Protein AF-A0A0B1SAR7-F1 (afdb_monomer_lite)

Sequence (170 aa):
MMWDFCGLRPETIHQLLFLFSDRGTPDGYRFMNGYGSHAYKMANANGDQFYVKFHFHIMTFEEAEKWPMNPFDLTKVWPHSEFPLIPVGKLVLNRNPKNYFAEVEQAAFSPSHVIPGIDFSPDKMLQGRLFSYPDTHFHRLGPNFMQIPVNCPYRSRPHNVQRDGLACFD

pLDDT: mean 94.21, std 4.57, range [73.31, 98.56]

Secondary structure (DSSP, 8-state):
-HHHHHHH-GGGHHHHHHHTSGGGS-STGGGS-----SEEEEE-TT--EEEEETTTEEEEHHHHHH-SS-TT-TT----TTTSPPPP----------SSHIIIIIT----TT---TTEEE-S-HHHHHHHHHHHHHHHHHT-TTGGGSTTTS-TTS---------TT---

Foldseek 3Di:
DVCVVCVVPVLCVLVVVCCPPPNVDDPPDPRDDDWQLFWWWFADPVRQIWTAIVQGWTDHPVNCVVPPDNNLASSDDDDCVVTPGDDDDDDDDDDDDPDCCLQPVLDADAPLPDDHRIGGDPNVVNVVRNPPRLVVNCVPVNPVSCPRVNNDPVVDDDDDDDDDGPPDDD

Structure (mmCIF, N/CA/C/O backbone):
data_AF-A0A0B1SAR7-F1
#
_entry.id   AF-A0A0B1SAR7-F1
#
loop_
_atom_site.group_PDB
_atom_site.id
_atom_site.type_symbol
_atom_site.label_atom_id
_atom_site.label_alt_id
_atom_site.label_comp_id
_atom_site.label_asym_id
_atom_site.label_entity_id
_atom_site.label_seq_id
_atom_site.pdbx_PDB_ins_code
_atom_site.Cartn_x
_atom_site.Cartn_y
_atom_site.Cartn_z
_atom_site.occupancy
_atom_site.B_iso_or_equiv
_atom_site.auth_seq_id
_atom_site.auth_comp_id
_atom_site.auth_asym_id
_atom_site.auth_atom_id
_atom_site.pdbx_PDB_model_num
ATOM 1 N N . MET A 1 1 ? 17.507 -12.234 19.015 1.00 90.00 1 MET A N 1
ATOM 2 C CA . MET A 1 1 ? 17.084 -10.986 18.344 1.00 90.00 1 MET A CA 1
ATOM 3 C C . MET A 1 1 ? 15.574 -10.948 18.107 1.00 90.00 1 MET A C 1
ATOM 5 O O . MET A 1 1 ? 14.941 -10.090 18.693 1.00 90.00 1 MET A O 1
ATOM 9 N N . MET A 1 2 ? 14.969 -11.871 17.339 1.00 94.81 2 MET A N 1
ATOM 10 C CA . MET A 1 2 ? 13.518 -11.823 17.047 1.00 94.81 2 MET A CA 1
ATOM 11 C C . MET A 1 2 ? 12.626 -11.843 18.301 1.00 94.81 2 MET A C 1
ATOM 13 O O . MET A 1 2 ? 11.863 -10.910 18.526 1.00 94.81 2 MET A O 1
ATOM 17 N N . TRP A 1 3 ? 12.752 -12.871 19.144 1.00 96.50 3 TRP A N 1
ATOM 18 C CA . TRP A 1 3 ? 11.894 -13.019 20.329 1.00 96.50 3 TRP A CA 1
ATOM 19 C C . TRP A 1 3 ? 12.143 -11.986 21.426 1.00 96.50 3 TRP A C 1
ATOM 21 O O . TRP A 1 3 ? 11.237 -11.705 22.197 1.00 96.50 3 TRP A O 1
ATOM 31 N N . ASP A 1 4 ? 13.334 -11.394 21.463 1.00 97.81 4 ASP A N 1
ATOM 32 C CA . ASP A 1 4 ? 13.655 -10.295 22.375 1.00 97.81 4 ASP A CA 1
ATOM 33 C C . ASP A 1 4 ? 12.825 -9.050 22.016 1.00 97.81 4 ASP A C 1
ATOM 35 O O . ASP A 1 4 ? 12.044 -8.556 22.824 1.00 97.81 4 ASP A O 1
ATOM 39 N N . PHE A 1 5 ? 12.855 -8.635 20.744 1.00 98.00 5 PHE A N 1
ATOM 40 C CA . PHE A 1 5 ? 12.024 -7.530 20.262 1.00 98.00 5 PHE A CA 1
ATOM 41 C C . PHE A 1 5 ? 10.523 -7.811 20.429 1.00 98.00 5 PHE A C 1
ATOM 43 O O . PHE A 1 5 ? 9.796 -6.993 20.988 1.00 98.00 5 PHE A O 1
ATOM 50 N N . CYS A 1 6 ? 10.052 -8.974 19.969 1.00 96.12 6 CYS A N 1
ATOM 51 C CA . CYS A 1 6 ? 8.634 -9.329 20.034 1.00 96.12 6 CYS A CA 1
ATOM 52 C C . CYS A 1 6 ? 8.128 -9.497 21.475 1.00 96.12 6 CYS A C 1
ATOM 54 O O . CYS A 1 6 ? 6.998 -9.115 21.767 1.00 96.12 6 CYS A O 1
ATOM 56 N N . GLY A 1 7 ? 8.958 -10.025 22.380 1.00 95.19 7 GLY A N 1
ATOM 57 C CA . GLY A 1 7 ? 8.626 -10.163 23.798 1.00 95.19 7 GLY A CA 1
ATOM 58 C C . GLY A 1 7 ? 8.544 -8.819 24.526 1.00 95.19 7 GLY A C 1
ATOM 59 O O . GLY A 1 7 ? 7.716 -8.661 25.418 1.00 95.19 7 GLY A O 1
ATOM 60 N N . LEU A 1 8 ? 9.349 -7.833 24.113 1.00 97.88 8 LEU A N 1
ATOM 61 C CA . LEU A 1 8 ? 9.328 -6.476 24.671 1.00 97.88 8 LEU A CA 1
ATOM 62 C C . LEU A 1 8 ? 8.245 -5.571 24.058 1.00 97.88 8 LEU A C 1
ATOM 64 O O . LEU A 1 8 ? 7.908 -4.545 24.650 1.00 97.88 8 LEU A O 1
ATOM 68 N N . ARG A 1 9 ? 7.706 -5.919 22.880 1.00 97.81 9 ARG A N 1
ATOM 69 C CA . ARG A 1 9 ? 6.715 -5.129 22.124 1.00 97.81 9 ARG A CA 1
ATOM 70 C C . ARG A 1 9 ? 5.406 -5.913 21.939 1.00 97.81 9 ARG A C 1
ATOM 72 O O . ARG A 1 9 ? 5.180 -6.489 20.866 1.00 97.81 9 ARG A O 1
ATOM 79 N N . PRO A 1 10 ? 4.527 -5.959 22.960 1.00 97.19 10 PRO A N 1
ATOM 80 C CA . PRO A 1 10 ? 3.326 -6.797 22.941 1.00 97.19 10 PRO A CA 1
ATOM 81 C C . PRO A 1 10 ? 2.306 -6.395 21.865 1.00 97.19 10 PRO A C 1
ATOM 83 O O . PRO A 1 10 ? 1.476 -7.213 21.474 1.00 97.19 10 PRO A O 1
ATOM 86 N N . GLU A 1 11 ? 2.379 -5.180 21.314 1.00 96.62 11 GLU A N 1
ATOM 87 C CA . GLU A 1 11 ? 1.554 -4.763 20.174 1.00 96.62 11 GLU A CA 1
ATOM 88 C C . GLU A 1 11 ? 1.758 -5.639 18.922 1.00 96.62 11 GLU A C 1
ATOM 90 O O . GLU A 1 11 ? 0.895 -5.687 18.046 1.00 96.62 11 GLU A O 1
ATOM 95 N N . THR A 1 12 ? 2.869 -6.381 18.849 1.00 97.00 12 THR A N 1
ATOM 96 C CA . THR A 1 12 ? 3.175 -7.304 17.746 1.00 97.00 12 THR A CA 1
ATOM 97 C C . THR A 1 12 ? 2.359 -8.598 17.783 1.00 97.00 12 THR A C 1
ATOM 99 O O . THR A 1 12 ? 2.233 -9.260 16.752 1.00 97.00 12 THR A O 1
ATOM 102 N N . ILE A 1 13 ? 1.771 -8.956 18.934 1.00 97.44 13 ILE A N 1
ATOM 103 C CA . ILE A 1 13 ? 1.162 -10.275 19.170 1.00 97.44 13 ILE A CA 1
ATOM 104 C C . ILE A 1 13 ? 0.071 -10.589 18.148 1.00 97.44 13 ILE A C 1
ATOM 106 O O . ILE A 1 13 ? 0.041 -11.697 17.620 1.00 97.44 13 ILE A O 1
ATOM 110 N N . HIS A 1 14 ? -0.792 -9.623 17.817 1.00 97.19 14 HIS A N 1
ATOM 111 C CA . HIS A 1 14 ? -1.878 -9.866 16.867 1.00 97.19 14 HIS A CA 1
ATOM 112 C C . HIS A 1 14 ? -1.339 -10.326 15.505 1.00 97.19 14 HIS A C 1
ATOM 114 O O . HIS A 1 14 ? -1.775 -11.350 14.987 1.00 97.19 14 HIS A O 1
ATOM 120 N N . GLN A 1 15 ? -0.331 -9.637 14.963 1.00 97.44 15 GLN A N 1
ATOM 121 C CA . GLN A 1 15 ? 0.278 -10.017 13.688 1.00 97.44 15 GLN A CA 1
ATOM 122 C C . GLN A 1 15 ? 1.135 -11.286 13.801 1.00 97.44 15 GLN A C 1
ATOM 124 O O . GLN A 1 15 ? 1.176 -12.075 12.859 1.00 97.44 15 GLN A O 1
ATOM 129 N N . LEU A 1 16 ? 1.798 -11.514 14.939 1.00 97.12 16 LEU A N 1
ATOM 130 C CA . LEU A 1 16 ? 2.559 -12.745 15.172 1.00 97.12 16 LEU A CA 1
ATOM 131 C C . LEU A 1 16 ? 1.651 -13.976 15.155 1.00 97.12 16 LEU A C 1
ATOM 133 O O . LEU A 1 16 ? 2.016 -14.976 14.548 1.00 97.12 16 LEU A O 1
ATOM 137 N N . LEU A 1 17 ? 0.453 -13.897 15.738 1.00 97.62 17 LEU A N 1
ATOM 138 C CA . LEU A 1 17 ? -0.516 -14.994 15.673 1.00 97.62 17 LEU A CA 1
ATOM 139 C C . LEU A 1 17 ? -0.919 -15.311 14.226 1.00 97.62 17 LEU A C 1
ATOM 141 O O . LEU A 1 17 ? -1.007 -16.481 13.865 1.00 97.62 17 LEU A O 1
ATOM 145 N N . PHE A 1 18 ? -1.098 -14.296 13.372 1.00 97.19 18 PHE A N 1
ATOM 146 C CA . PHE A 1 18 ? -1.317 -14.515 11.937 1.00 97.19 18 PHE A CA 1
ATOM 147 C C . PHE A 1 18 ? -0.103 -15.158 11.259 1.00 97.19 18 PHE A C 1
ATOM 149 O O . PHE A 1 18 ? -0.268 -16.115 10.504 1.00 97.19 18 PHE A O 1
ATOM 156 N N . LEU A 1 19 ? 1.102 -14.658 11.540 1.00 97.38 19 LEU A N 1
ATOM 157 C CA . LEU A 1 19 ? 2.351 -15.152 10.955 1.00 97.38 19 LEU A CA 1
ATOM 158 C C . LEU A 1 19 ? 2.634 -16.617 11.311 1.00 97.38 19 LEU A C 1
ATOM 160 O O . LEU A 1 19 ? 3.128 -17.353 10.468 1.00 97.38 19 LEU A O 1
ATOM 164 N N . PHE A 1 20 ? 2.326 -17.037 12.537 1.00 97.88 20 PHE A N 1
ATOM 165 C CA . PHE A 1 20 ? 2.543 -18.409 13.007 1.00 97.88 20 PHE A CA 1
ATOM 166 C C . PHE A 1 20 ? 1.325 -19.329 12.818 1.00 97.88 20 PHE A C 1
ATOM 168 O O . PHE A 1 20 ? 1.353 -20.478 13.250 1.00 97.88 20 PHE A O 1
ATOM 175 N N . SER A 1 21 ? 0.264 -18.845 12.169 1.00 98.25 21 SER A N 1
ATOM 176 C CA . SER A 1 21 ? -0.835 -19.687 11.683 1.00 98.25 21 SER A CA 1
ATOM 177 C C . SER A 1 21 ? -0.505 -20.300 10.317 1.00 98.25 21 SER A C 1
ATOM 179 O O . SER A 1 21 ? 0.462 -19.900 9.669 1.00 98.25 21 SER A O 1
ATOM 181 N N . ASP A 1 22 ? -1.372 -21.177 9.806 1.00 97.75 22 ASP A N 1
ATOM 182 C CA . ASP A 1 22 ? -1.241 -21.761 8.458 1.00 97.75 22 ASP A CA 1
ATOM 183 C C . ASP A 1 22 ? -1.175 -20.702 7.341 1.00 97.75 22 ASP A C 1
ATOM 185 O O . ASP A 1 22 ? -0.638 -20.945 6.261 1.00 97.75 22 ASP A O 1
ATOM 189 N N . ARG A 1 23 ? -1.676 -19.483 7.596 1.00 96.94 23 ARG A N 1
ATOM 190 C CA . ARG A 1 23 ? -1.579 -18.360 6.650 1.00 96.94 23 ARG A CA 1
ATOM 191 C C . ARG A 1 23 ? -0.158 -17.804 6.502 1.00 96.94 23 ARG A C 1
ATOM 193 O O . ARG A 1 23 ? 0.077 -17.048 5.563 1.00 96.94 23 ARG A O 1
ATOM 200 N N . GLY A 1 24 ? 0.770 -18.149 7.398 1.00 96.62 24 GLY A N 1
ATOM 201 C CA . GLY A 1 24 ? 2.175 -17.739 7.331 1.00 96.62 24 GLY A CA 1
ATOM 202 C C . GLY A 1 24 ? 2.958 -18.393 6.191 1.00 96.62 24 GLY A C 1
ATOM 203 O O . GLY A 1 24 ? 3.954 -17.838 5.730 1.00 96.62 24 GLY A O 1
ATOM 204 N N . THR A 1 25 ? 2.485 -19.541 5.701 1.00 97.44 25 THR A N 1
ATOM 205 C CA . THR A 1 25 ? 3.101 -20.318 4.615 1.00 97.44 25 THR A CA 1
ATOM 206 C C . THR A 1 25 ? 2.068 -20.622 3.523 1.00 97.44 25 THR A C 1
ATOM 208 O O . THR A 1 25 ? 1.610 -21.761 3.412 1.00 97.44 25 THR A O 1
ATOM 211 N N . PRO A 1 26 ? 1.646 -19.619 2.730 1.00 96.88 26 PRO A N 1
ATOM 212 C CA . PRO A 1 26 ? 0.644 -19.826 1.688 1.00 96.88 26 PRO A CA 1
ATOM 213 C C . PRO A 1 26 ? 1.177 -20.712 0.550 1.00 96.88 26 PRO A C 1
ATOM 215 O O . PRO A 1 26 ? 2.370 -20.687 0.236 1.00 96.88 26 PRO A O 1
ATOM 218 N N . ASP A 1 27 ? 0.279 -21.434 -0.126 1.00 96.94 27 ASP A N 1
ATOM 219 C CA . ASP A 1 27 ? 0.579 -22.163 -1.368 1.00 96.94 27 ASP A CA 1
ATOM 220 C C . ASP A 1 27 ? 0.765 -21.178 -2.539 1.00 96.94 27 ASP A C 1
ATOM 222 O O . ASP A 1 27 ? -0.117 -20.934 -3.362 1.00 96.94 27 ASP A O 1
ATOM 226 N N . GLY A 1 28 ? 1.917 -20.514 -2.572 1.00 95.06 28 GLY A N 1
ATOM 227 C CA . GLY A 1 28 ? 2.226 -19.474 -3.549 1.00 95.06 28 GLY A CA 1
ATOM 228 C C . GLY A 1 28 ? 1.299 -18.248 -3.486 1.00 95.06 28 GLY A C 1
ATOM 229 O O . GLY A 1 28 ? 0.404 -18.117 -2.654 1.00 95.06 28 GLY A O 1
ATOM 230 N N . TYR A 1 29 ? 1.504 -17.308 -4.412 1.00 94.81 29 TYR A N 1
ATOM 231 C CA . TYR A 1 29 ? 0.821 -16.004 -4.380 1.00 94.81 29 TYR A CA 1
ATOM 232 C C . TYR A 1 29 ? -0.641 -16.024 -4.854 1.00 94.81 29 TYR A C 1
ATOM 234 O O . TYR A 1 29 ? -1.342 -15.023 -4.739 1.00 94.81 29 TYR A O 1
ATOM 242 N N . ARG A 1 30 ? -1.113 -17.142 -5.424 1.00 93.62 30 ARG A N 1
ATOM 243 C CA . ARG A 1 30 ? -2.460 -17.249 -6.021 1.00 93.62 30 ARG A CA 1
ATOM 244 C C . ARG A 1 30 ? -3.547 -17.588 -5.002 1.00 93.62 30 ARG A C 1
ATOM 246 O O . ARG A 1 30 ? -4.716 -17.337 -5.277 1.00 93.62 30 ARG A O 1
ATOM 253 N N . PHE A 1 31 ? -3.167 -18.151 -3.858 1.00 95.25 31 PHE A N 1
ATOM 254 C CA . PHE A 1 31 ? -4.082 -18.654 -2.832 1.00 95.25 31 PHE A CA 1
ATOM 255 C C . PHE A 1 31 ? -3.951 -17.860 -1.521 1.00 95.25 31 PHE A C 1
ATOM 257 O O . PHE A 1 31 ? -4.035 -18.409 -0.426 1.00 95.25 31 PHE A O 1
ATOM 264 N N . MET A 1 32 ? -3.742 -16.545 -1.639 1.00 94.62 32 MET A N 1
ATOM 265 C CA . MET A 1 32 ? -3.684 -15.600 -0.521 1.00 94.62 32 MET A CA 1
ATOM 266 C C . MET A 1 32 ? -4.515 -14.344 -0.815 1.00 94.62 32 MET A C 1
ATOM 268 O O . MET A 1 32 ? -4.679 -13.948 -1.968 1.00 94.62 32 MET A O 1
ATOM 272 N N . ASN A 1 33 ? -5.014 -13.697 0.239 1.00 94.31 33 ASN A N 1
ATOM 273 C CA . ASN A 1 33 ? -5.713 -12.412 0.147 1.00 94.31 33 ASN A CA 1
ATOM 274 C C . ASN A 1 33 ? -4.717 -11.240 0.240 1.00 94.31 33 ASN A C 1
ATOM 276 O O . ASN A 1 33 ? -3.650 -11.380 0.838 1.00 94.31 33 ASN A O 1
ATOM 280 N N . GLY A 1 34 ? -5.077 -10.066 -0.292 1.00 91.69 34 GLY A N 1
ATOM 281 C CA . GLY A 1 34 ? -4.235 -8.859 -0.245 1.00 91.69 34 GLY A CA 1
ATOM 282 C C . GLY A 1 34 ? -4.940 -7.655 0.379 1.00 91.69 34 GLY A C 1
ATOM 283 O O . GLY A 1 34 ? -5.852 -7.103 -0.225 1.00 91.69 34 GLY A O 1
ATOM 284 N N . TYR A 1 35 ? -4.519 -7.227 1.569 1.00 93.19 35 TYR A N 1
ATOM 285 C CA . TYR A 1 35 ? -5.166 -6.155 2.335 1.00 93.19 35 TYR A CA 1
ATOM 286 C C . TYR A 1 35 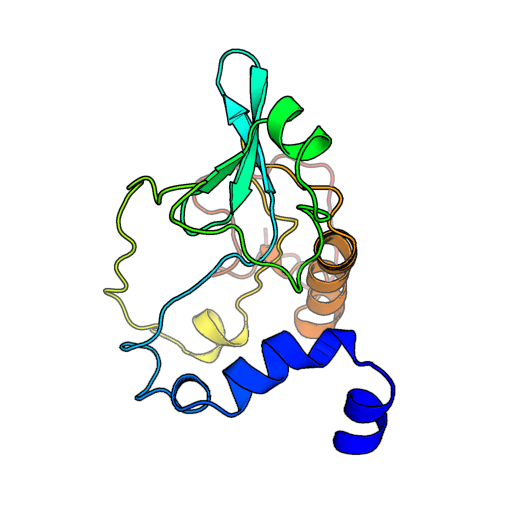? -4.365 -4.853 2.274 1.00 93.19 35 TYR A C 1
ATOM 288 O O . TYR A 1 35 ? -3.159 -4.860 2.509 1.00 93.19 35 TYR A O 1
ATOM 296 N N . GLY A 1 36 ? -5.033 -3.710 2.074 1.00 89.06 36 GLY A N 1
ATOM 297 C CA . GLY A 1 36 ? -4.378 -2.399 2.230 1.00 89.06 36 GLY A CA 1
ATOM 298 C C . GLY A 1 36 ? -3.860 -2.138 3.650 1.00 89.06 36 GLY A C 1
ATOM 299 O O . GLY A 1 36 ? -2.910 -1.379 3.828 1.00 89.06 36 GLY A O 1
ATOM 300 N N . SER A 1 37 ? -4.444 -2.825 4.642 1.00 91.25 37 SER A N 1
ATOM 301 C CA . SER A 1 37 ? -4.132 -2.795 6.083 1.00 91.25 37 SER A CA 1
ATOM 302 C C . SER A 1 37 ? -4.426 -1.456 6.771 1.00 91.25 37 SER A C 1
ATOM 304 O O . SER A 1 37 ? -5.225 -1.407 7.713 1.00 91.25 37 SER A O 1
ATOM 306 N N . HIS A 1 38 ? -3.841 -0.373 6.265 1.00 90.75 38 HIS A N 1
ATOM 307 C CA . HIS A 1 38 ? -4.070 0.990 6.731 1.00 90.75 38 HIS A CA 1
ATOM 308 C C . HIS A 1 38 ? -5.463 1.484 6.344 1.00 90.75 38 HIS A C 1
ATOM 310 O O . HIS A 1 38 ? -6.011 1.101 5.305 1.00 90.75 38 HIS A O 1
ATOM 316 N N . ALA A 1 39 ? -6.002 2.385 7.162 1.00 83.50 39 ALA A N 1
ATOM 317 C CA . ALA A 1 39 ? -7.090 3.243 6.724 1.00 83.50 39 ALA A CA 1
ATOM 318 C C . ALA A 1 39 ? -6.536 4.335 5.793 1.00 83.50 39 ALA A C 1
ATOM 320 O O . ALA A 1 39 ? -5.454 4.875 6.015 1.00 83.50 39 ALA A O 1
ATOM 321 N N . TYR A 1 40 ? -7.294 4.675 4.766 1.00 92.31 40 TYR A N 1
ATOM 322 C CA . TYR A 1 40 ? -7.093 5.814 3.878 1.00 92.31 40 TYR A CA 1
ATOM 323 C C . TYR A 1 40 ? -8.275 6.755 4.046 1.00 92.31 40 TYR A C 1
ATOM 325 O O . TYR A 1 40 ? -9.321 6.348 4.541 1.00 92.31 40 TYR A O 1
ATOM 333 N N . LYS A 1 41 ? -8.123 8.008 3.646 1.00 89.88 41 LYS A N 1
ATOM 334 C CA . LYS A 1 41 ? -9.238 8.943 3.529 1.00 89.88 41 LYS A CA 1
ATOM 335 C C . LYS A 1 41 ? -9.674 8.968 2.067 1.00 89.88 41 LYS A C 1
ATOM 337 O O . LYS A 1 41 ? -8.832 8.981 1.180 1.00 89.88 41 LYS A O 1
ATOM 342 N N . MET A 1 42 ? -10.966 8.964 1.790 1.00 92.12 42 MET A N 1
ATOM 343 C CA . MET A 1 42 ? -11.505 9.135 0.444 1.00 92.12 42 MET A CA 1
ATOM 344 C C . MET A 1 42 ? -12.531 10.256 0.434 1.00 92.12 42 MET A C 1
ATOM 346 O O . MET A 1 42 ? -13.210 10.472 1.435 1.00 92.12 42 MET A O 1
ATOM 350 N N . ALA A 1 43 ? -12.632 10.959 -0.691 1.00 89.38 43 ALA A N 1
ATOM 351 C CA . ALA A 1 43 ? -13.610 12.020 -0.889 1.00 89.38 43 ALA A CA 1
ATOM 352 C C . ALA A 1 43 ? -14.441 11.752 -2.145 1.00 89.38 43 ALA A C 1
ATOM 354 O O . ALA A 1 43 ? -13.894 11.364 -3.181 1.00 89.38 43 ALA A O 1
ATOM 355 N N . ASN A 1 44 ? -15.757 11.950 -2.052 1.00 89.62 44 ASN A N 1
ATOM 356 C CA . ASN A 1 44 ? -16.651 11.866 -3.207 1.00 89.62 44 ASN A CA 1
ATOM 357 C C . ASN A 1 44 ? -16.719 13.211 -3.968 1.00 89.62 44 ASN A C 1
ATOM 359 O O . ASN A 1 44 ? -16.089 14.196 -3.586 1.00 89.62 44 ASN A O 1
ATOM 363 N N . ALA A 1 45 ? -17.505 13.263 -5.048 1.00 90.50 45 ALA A N 1
ATOM 364 C CA . ALA A 1 45 ? -17.660 14.470 -5.869 1.00 90.50 45 ALA A CA 1
ATOM 365 C C . ALA A 1 45 ? -18.320 15.654 -5.133 1.00 90.50 45 ALA A C 1
ATOM 367 O O . ALA A 1 45 ? -18.104 16.799 -5.522 1.00 90.50 45 ALA A O 1
ATOM 368 N N . ASN A 1 46 ? -19.092 15.389 -4.075 1.00 89.31 46 ASN A N 1
ATOM 369 C CA . ASN A 1 46 ? -19.713 16.416 -3.235 1.00 89.31 46 ASN A CA 1
ATOM 370 C C . ASN A 1 46 ? -18.754 16.940 -2.151 1.00 89.31 46 ASN A C 1
ATOM 372 O O . ASN A 1 46 ? -19.080 17.900 -1.460 1.00 89.31 46 ASN A O 1
ATOM 376 N N . GLY A 1 47 ? -17.575 16.324 -2.003 1.00 86.56 47 GLY A N 1
ATOM 377 C CA . GLY A 1 47 ? -16.602 16.645 -0.963 1.00 86.56 47 GLY A CA 1
ATOM 378 C C . GLY A 1 47 ? -16.804 15.887 0.351 1.00 86.56 47 GLY A C 1
ATOM 379 O O . GLY A 1 47 ? -16.039 16.125 1.287 1.00 86.56 47 GLY A O 1
ATOM 380 N N . ASP A 1 48 ? -17.766 14.961 0.429 1.00 88.75 48 ASP A N 1
ATOM 381 C CA . ASP A 1 48 ? -17.982 14.142 1.626 1.00 88.75 48 ASP A CA 1
ATOM 382 C C . ASP A 1 48 ? -16.792 13.203 1.831 1.00 88.75 48 ASP A C 1
ATOM 384 O O . ASP A 1 48 ? -16.332 12.552 0.884 1.00 88.75 48 ASP A O 1
ATOM 388 N N . GLN A 1 49 ? -16.302 13.129 3.068 1.00 90.50 49 GLN A N 1
ATOM 389 C CA . GLN A 1 49 ? -15.085 12.404 3.416 1.00 90.50 49 GLN A CA 1
ATOM 390 C C . GLN A 1 49 ? -15.391 11.125 4.193 1.00 90.50 49 GLN A C 1
ATOM 392 O O . GLN A 1 49 ? -16.205 11.112 5.114 1.00 90.50 49 GLN A O 1
ATOM 397 N N . PHE A 1 50 ? -14.668 10.060 3.861 1.00 89.69 50 PHE A N 1
ATOM 398 C CA . PHE A 1 50 ? -14.818 8.739 4.466 1.00 89.69 50 PHE A CA 1
ATOM 399 C C . PHE A 1 50 ? -13.457 8.117 4.760 1.00 89.69 50 PHE A C 1
ATOM 401 O O . PHE A 1 50 ? -12.509 8.328 4.003 1.00 89.69 50 PHE A O 1
ATOM 408 N N . TYR A 1 51 ? -13.359 7.303 5.811 1.00 89.00 51 TYR A N 1
ATOM 409 C CA . TYR 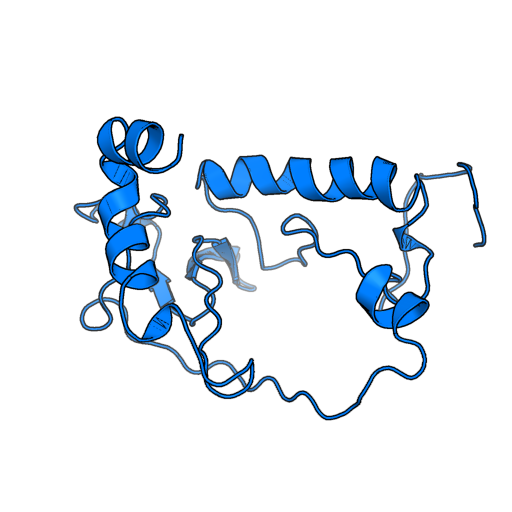A 1 51 ? -12.202 6.437 6.012 1.00 89.00 51 TYR A CA 1
ATOM 410 C C . TYR A 1 51 ? -12.442 5.062 5.389 1.00 89.00 51 TYR A C 1
ATOM 412 O O . TYR A 1 51 ? -13.494 4.456 5.585 1.00 89.00 51 TYR A O 1
ATOM 420 N N . VAL A 1 52 ? -11.455 4.567 4.640 1.00 83.69 52 VAL A N 1
ATOM 421 C CA . VAL A 1 52 ? -11.560 3.345 3.837 1.00 83.69 52 VAL A CA 1
ATOM 422 C C . VAL A 1 52 ? -10.356 2.433 4.041 1.00 83.69 52 VAL A C 1
ATOM 424 O O . VAL A 1 52 ? -9.214 2.876 3.949 1.00 83.69 52 VAL A O 1
ATOM 427 N N . LYS A 1 53 ? -10.590 1.134 4.252 1.00 81.12 53 LYS A N 1
ATOM 428 C CA . LYS A 1 53 ? -9.550 0.095 4.125 1.00 81.12 53 LYS A CA 1
ATOM 429 C C . LYS A 1 53 ? -9.703 -0.622 2.781 1.00 81.12 53 LYS A C 1
ATOM 431 O O . LYS A 1 53 ? -10.817 -0.972 2.396 1.00 81.12 53 LYS A O 1
ATOM 436 N N . PHE A 1 54 ? -8.598 -0.871 2.064 1.00 74.38 54 PHE A N 1
ATOM 437 C CA . PHE A 1 54 ? -8.604 -1.599 0.779 1.00 74.38 54 PHE A CA 1
ATOM 438 C C . PHE A 1 54 ? -8.827 -3.109 0.992 1.00 74.38 54 PHE A C 1
ATOM 440 O O . PHE A 1 54 ? -7.906 -3.923 1.086 1.00 74.38 54 PHE A O 1
ATOM 447 N N . HIS A 1 55 ? -10.110 -3.374 1.186 1.00 73.31 55 HIS A N 1
ATOM 448 C CA . HIS A 1 55 ? -10.961 -4.554 1.291 1.00 73.31 55 HIS A CA 1
ATOM 449 C C . HIS A 1 55 ? -12.261 -3.865 1.715 1.00 73.31 55 HIS A C 1
ATOM 451 O O . HIS A 1 55 ? -12.443 -3.621 2.897 1.00 73.31 55 HIS A O 1
ATOM 457 N N . PHE A 1 56 ? -12.981 -3.299 0.741 1.00 74.62 56 PHE A N 1
ATOM 458 C CA . PHE A 1 56 ? -13.653 -1.997 0.879 1.00 74.62 56 PHE A CA 1
ATOM 459 C C . PHE A 1 56 ? -14.623 -1.930 2.068 1.00 74.62 56 PHE A C 1
ATOM 461 O O . PHE A 1 56 ? -15.779 -2.339 1.977 1.00 74.62 56 PHE A O 1
ATOM 468 N N . HIS A 1 57 ? -14.120 -1.399 3.178 1.00 84.94 57 HIS A N 1
ATOM 469 C CA . HIS A 1 57 ? -14.889 -1.031 4.356 1.00 84.94 57 HIS A CA 1
ATOM 470 C C . HIS A 1 57 ? -14.963 0.481 4.412 1.00 84.94 57 HIS A C 1
ATOM 472 O O . HIS A 1 57 ? -13.964 1.142 4.129 1.00 84.94 57 HIS A O 1
ATOM 478 N N . ILE A 1 58 ? -16.111 1.011 4.812 1.00 87.62 58 ILE A N 1
ATOM 479 C CA . ILE A 1 58 ? -16.320 2.445 4.976 1.00 87.62 58 ILE A CA 1
ATOM 480 C C . ILE A 1 58 ? -16.632 2.703 6.441 1.00 87.62 58 ILE A C 1
ATOM 482 O O . ILE A 1 58 ? -17.493 2.040 7.007 1.00 87.62 58 ILE A O 1
ATOM 486 N N . MET A 1 59 ? -15.934 3.671 7.022 1.00 92.12 59 MET A N 1
ATOM 487 C CA . MET A 1 59 ? -16.249 4.249 8.321 1.00 92.12 59 MET A CA 1
ATOM 488 C C . MET A 1 59 ? -16.373 5.760 8.133 1.00 92.12 59 MET A C 1
ATOM 490 O O . MET A 1 59 ? -15.486 6.406 7.562 1.00 92.12 59 MET A O 1
ATOM 494 N N . THR A 1 60 ? -17.488 6.328 8.574 1.00 94.12 60 THR A N 1
ATOM 495 C CA . THR A 1 60 ? -17.687 7.780 8.604 1.00 94.12 60 THR A CA 1
ATOM 496 C C . THR A 1 60 ? -16.817 8.415 9.690 1.00 94.12 60 THR A C 1
ATOM 498 O O . THR A 1 60 ? -16.331 7.748 10.605 1.00 94.12 60 THR A O 1
ATOM 501 N N . PHE A 1 61 ? -16.607 9.727 9.609 1.00 91.88 61 PHE A N 1
ATOM 502 C CA . PHE A 1 61 ? -15.825 10.446 10.617 1.00 91.88 61 PHE A CA 1
ATOM 503 C C . PHE A 1 61 ? -16.501 10.402 11.996 1.00 91.88 61 PHE A C 1
ATOM 505 O O . PHE A 1 61 ? -15.827 10.181 12.996 1.00 91.88 61 PHE A O 1
ATOM 512 N N . GLU A 1 62 ? -17.830 10.515 12.045 1.00 93.69 62 GLU A N 1
ATOM 513 C CA . GLU A 1 62 ? -18.590 10.430 13.297 1.00 93.69 62 GLU A CA 1
ATOM 514 C C . GLU A 1 62 ? -18.518 9.038 13.942 1.00 93.69 62 GLU A C 1
ATOM 516 O O . GLU A 1 62 ? -18.459 8.919 15.167 1.00 93.69 62 GLU A O 1
ATOM 521 N N . GLU A 1 63 ? -18.522 7.971 13.138 1.00 93.25 63 GLU A N 1
ATOM 522 C CA . GLU A 1 63 ? -18.320 6.604 13.634 1.00 93.25 63 GLU A CA 1
ATOM 523 C C . GLU A 1 63 ? -16.897 6.415 14.161 1.00 93.25 63 GLU A C 1
ATOM 525 O O . GLU A 1 63 ? -16.716 5.806 15.213 1.00 93.25 63 GLU A O 1
ATOM 530 N N . ALA A 1 64 ? -15.897 6.974 13.472 1.00 92.81 64 ALA A N 1
ATOM 531 C CA . ALA A 1 64 ? -14.499 6.906 13.887 1.00 92.81 64 ALA A CA 1
ATOM 532 C C . ALA A 1 64 ? -14.256 7.570 15.252 1.00 92.81 64 ALA A C 1
ATOM 534 O O . ALA A 1 64 ? -13.461 7.058 16.039 1.00 92.81 64 ALA A O 1
ATOM 535 N N . GLU A 1 65 ? -14.955 8.668 15.557 1.00 91.50 65 GLU A N 1
ATOM 536 C CA . GLU A 1 65 ? -14.890 9.339 16.864 1.00 91.50 65 GLU A CA 1
ATOM 537 C C . GLU A 1 65 ? -15.511 8.512 17.996 1.00 91.50 65 GLU A C 1
ATOM 539 O O . GLU A 1 65 ? -15.058 8.577 19.139 1.00 91.50 65 GLU A O 1
ATOM 544 N N . LYS A 1 66 ? -16.549 7.729 17.686 1.00 94.12 66 LYS A N 1
ATOM 545 C CA . LYS A 1 66 ? -17.291 6.916 18.664 1.00 94.12 66 LYS A CA 1
ATOM 546 C C . LYS A 1 66 ? -16.729 5.500 18.810 1.00 94.12 66 LYS A C 1
ATOM 548 O O . LYS A 1 66 ? -17.146 4.770 19.710 1.00 94.12 66 LYS A O 1
ATOM 553 N N . TRP A 1 67 ? -15.816 5.087 17.932 1.00 93.94 67 TRP A N 1
ATOM 554 C CA . TRP A 1 67 ? -15.282 3.730 17.911 1.00 93.94 67 TRP A CA 1
ATOM 555 C C . TRP A 1 67 ? -14.406 3.460 19.153 1.00 93.94 67 TRP A C 1
ATOM 557 O O . TRP A 1 67 ? -13.525 4.258 19.471 1.00 93.94 67 TRP A O 1
ATOM 567 N N . PRO A 1 68 ? -14.586 2.329 19.867 1.00 92.81 68 PRO A N 1
ATOM 568 C CA . PRO A 1 68 ? -13.886 2.054 21.128 1.00 92.81 68 PRO A CA 1
ATOM 569 C C . PRO A 1 68 ? -12.370 1.854 20.988 1.00 92.81 68 PRO A C 1
ATOM 571 O O . PRO A 1 68 ? -11.651 1.867 21.985 1.00 92.81 68 PRO A O 1
ATOM 574 N N . MET A 1 69 ? -11.869 1.630 19.774 1.00 93.06 69 MET A N 1
ATOM 575 C CA . MET A 1 69 ? -10.442 1.485 19.492 1.00 93.06 69 MET A CA 1
ATOM 576 C C . MET A 1 69 ? -9.986 2.581 18.539 1.00 93.06 69 MET A C 1
ATOM 578 O O . MET A 1 69 ? -10.779 3.108 17.774 1.00 93.06 69 MET A O 1
ATOM 582 N N . ASN A 1 70 ? -8.688 2.877 18.514 1.00 92.94 70 ASN A N 1
ATOM 583 C CA . ASN A 1 70 ? -8.149 3.778 17.502 1.00 92.94 70 ASN A CA 1
ATOM 584 C C . ASN A 1 70 ? -8.333 3.156 16.096 1.00 92.94 70 ASN A C 1
ATOM 586 O O . ASN A 1 70 ? -7.707 2.129 15.814 1.00 92.94 70 ASN A O 1
ATOM 590 N N . PRO A 1 71 ? -9.137 3.754 15.195 1.00 93.75 71 PRO A N 1
ATOM 591 C CA . PRO A 1 71 ? -9.359 3.210 13.854 1.00 93.75 71 PRO A CA 1
ATOM 592 C C . PRO A 1 71 ? -8.102 3.278 12.968 1.00 93.75 71 PRO A C 1
ATOM 594 O O . PRO A 1 71 ? -8.023 2.568 11.963 1.00 93.75 71 PRO A O 1
ATOM 597 N N . PHE A 1 72 ? -7.116 4.087 13.366 1.00 95.69 72 PHE A N 1
ATOM 598 C CA . PHE A 1 72 ? -5.824 4.288 12.705 1.00 95.69 72 PHE A CA 1
ATOM 599 C C . PHE A 1 72 ? 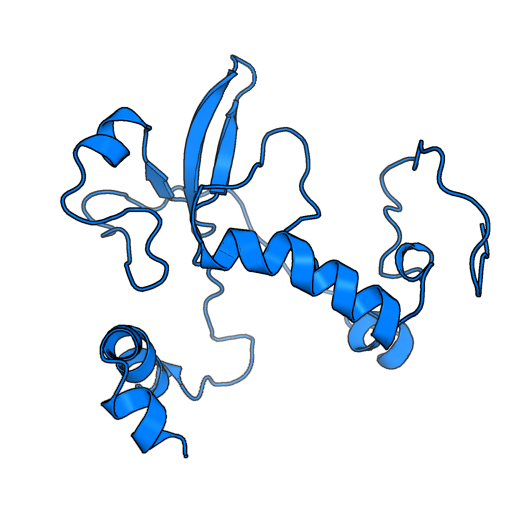-4.689 3.459 13.324 1.00 95.69 72 PHE A C 1
ATOM 601 O O . PHE A 1 72 ? -3.527 3.633 12.962 1.00 95.69 72 PHE A O 1
ATOM 608 N N . ASP A 1 73 ? -4.996 2.584 14.284 1.00 95.75 73 ASP A N 1
ATOM 609 C CA . ASP A 1 73 ? -4.040 1.603 14.791 1.00 95.75 73 ASP A CA 1
ATOM 610 C C . ASP A 1 73 ? -3.939 0.431 13.805 1.00 95.75 73 ASP A C 1
ATOM 612 O O . ASP A 1 73 ? -4.870 -0.362 13.642 1.00 95.75 73 ASP A O 1
ATOM 616 N N . LEU A 1 74 ? -2.778 0.311 13.156 1.00 95.94 74 LEU A N 1
ATOM 617 C CA . LEU A 1 74 ? -2.491 -0.740 12.179 1.00 95.94 74 LEU A CA 1
ATOM 618 C C . LEU A 1 74 ? -2.595 -2.156 12.764 1.00 95.94 74 LEU A C 1
ATOM 620 O O . LEU A 1 74 ? -2.824 -3.112 12.028 1.00 95.94 74 LEU A O 1
ATOM 624 N N . THR A 1 75 ? -2.463 -2.305 14.084 1.00 96.31 75 THR A N 1
ATOM 625 C CA . THR A 1 75 ? -2.599 -3.601 14.760 1.00 96.31 75 THR A CA 1
ATOM 626 C C . THR A 1 75 ? -4.058 -4.018 14.959 1.00 96.31 75 THR A C 1
ATOM 628 O O . THR A 1 75 ? -4.308 -5.067 15.551 1.00 96.31 75 THR A O 1
ATOM 631 N N . LYS A 1 76 ? -5.042 -3.227 14.504 1.00 95.00 76 LYS A N 1
ATOM 632 C CA . LYS A 1 76 ? -6.478 -3.493 14.683 1.00 95.00 76 LYS A CA 1
ATOM 633 C C . LYS A 1 76 ? -7.205 -3.719 13.357 1.00 95.00 76 LYS A C 1
ATOM 635 O O . LYS A 1 76 ? -6.899 -3.133 12.315 1.00 95.00 76 LYS A O 1
ATOM 640 N N . VAL A 1 77 ? -8.232 -4.563 13.428 1.00 93.75 77 VAL A N 1
ATOM 641 C CA . VAL A 1 77 ? -9.160 -4.849 12.326 1.00 93.75 77 VAL A CA 1
ATOM 642 C C . VAL A 1 77 ? -10.511 -4.198 12.591 1.00 93.75 77 VAL A C 1
ATOM 644 O O . VAL A 1 77 ? -10.886 -3.979 13.742 1.00 93.75 77 VAL A O 1
ATOM 647 N N . TRP A 1 78 ? -11.240 -3.894 11.521 1.00 93.69 78 TRP A N 1
ATOM 648 C CA . TRP A 1 78 ? -12.638 -3.484 11.612 1.00 93.69 78 TRP A CA 1
ATOM 649 C C . TRP A 1 78 ? -13.509 -4.740 11.474 1.00 93.69 78 TRP A C 1
ATOM 651 O O . TRP A 1 78 ? -13.356 -5.457 10.482 1.00 93.69 78 TRP A O 1
ATOM 661 N N . PRO A 1 79 ? -14.357 -5.075 12.465 1.00 94.06 79 PRO A N 1
ATOM 662 C CA . PRO A 1 79 ? -15.171 -6.285 12.409 1.00 94.06 79 PRO A CA 1
ATOM 663 C C . PRO A 1 79 ? -16.145 -6.263 11.228 1.00 94.06 79 PRO A C 1
ATOM 665 O O . PRO A 1 79 ? -16.878 -5.294 11.050 1.00 94.06 79 PRO A O 1
ATOM 668 N N . HIS A 1 80 ? -16.209 -7.355 10.460 1.00 93.56 80 HIS A N 1
ATOM 669 C CA . HIS A 1 80 ? -17.091 -7.451 9.287 1.00 93.56 80 HIS A CA 1
ATOM 670 C C . HIS A 1 80 ? -18.589 -7.376 9.625 1.00 93.56 80 HIS A C 1
ATOM 672 O O . HIS A 1 80 ? -19.390 -7.075 8.746 1.00 93.56 80 HIS A O 1
ATOM 678 N N . SER A 1 81 ? -18.977 -7.692 10.865 1.00 94.19 81 SER A N 1
ATOM 679 C CA . SER A 1 81 ? -20.365 -7.586 11.329 1.00 94.19 81 SER A CA 1
ATOM 680 C C . SER A 1 81 ? -20.832 -6.138 11.460 1.00 94.19 81 SER A C 1
ATOM 682 O O . SER A 1 81 ? -22.006 -5.871 11.239 1.00 94.19 81 SER A O 1
ATOM 684 N N . GLU A 1 82 ? -19.916 -5.231 11.805 1.00 93.44 82 GLU A N 1
ATOM 685 C CA . GLU A 1 82 ? -20.192 -3.800 11.991 1.00 93.44 82 GLU A CA 1
ATOM 686 C C . GLU A 1 82 ? -19.926 -3.027 10.697 1.00 93.44 82 GLU A C 1
ATOM 688 O O . GLU A 1 82 ? -20.727 -2.207 10.263 1.00 93.44 82 GLU A O 1
ATOM 693 N N . PHE A 1 83 ? -18.809 -3.344 10.037 1.00 93.50 83 PHE A N 1
ATOM 694 C CA . PHE A 1 83 ? -18.397 -2.735 8.781 1.00 93.50 83 PHE A CA 1
ATOM 695 C C . PHE A 1 83 ? -18.347 -3.824 7.705 1.00 93.50 83 PHE A C 1
ATOM 697 O O . PHE A 1 83 ? -17.299 -4.446 7.516 1.00 93.50 83 PHE A O 1
ATOM 704 N N . PRO A 1 84 ? -19.453 -4.115 7.001 1.00 93.19 84 PRO A N 1
ATOM 705 C CA . PRO A 1 84 ? -19.468 -5.149 5.971 1.00 93.19 84 PRO A CA 1
ATOM 706 C C . PRO A 1 84 ? -18.587 -4.778 4.771 1.00 93.19 84 PRO A C 1
ATOM 708 O O . PRO A 1 84 ? -18.294 -3.609 4.515 1.00 93.19 84 PRO A O 1
ATOM 711 N N . LEU A 1 85 ? -18.150 -5.795 4.024 1.00 92.88 85 LEU A N 1
ATOM 712 C CA . LEU A 1 85 ? -17.396 -5.605 2.784 1.00 92.88 85 LEU A CA 1
ATOM 713 C C . LEU A 1 85 ? -18.319 -5.116 1.669 1.00 92.88 85 LEU A C 1
ATOM 715 O O . LEU A 1 85 ? -19.345 -5.734 1.385 1.00 92.88 85 LEU A O 1
ATOM 719 N N . ILE A 1 86 ? -17.899 -4.062 0.979 1.00 91.94 86 ILE A N 1
ATOM 720 C CA . ILE A 1 86 ? -18.612 -3.513 -0.172 1.00 91.94 86 ILE A CA 1
ATOM 721 C C . ILE A 1 86 ? -17.881 -3.941 -1.457 1.00 91.94 86 ILE A C 1
ATOM 723 O O . ILE A 1 86 ? -16.695 -3.650 -1.632 1.00 91.94 86 ILE A O 1
ATOM 727 N N . PRO A 1 87 ? -18.545 -4.638 -2.392 1.00 91.12 87 PRO A N 1
ATOM 728 C CA . PRO A 1 87 ? -17.932 -4.989 -3.669 1.00 91.12 87 PRO A CA 1
ATOM 729 C C . PRO A 1 87 ? -17.650 -3.741 -4.520 1.00 91.12 87 PRO A C 1
ATOM 731 O O . PRO A 1 87 ? -18.561 -2.973 -4.810 1.00 91.12 87 PRO A O 1
ATOM 734 N N . VAL A 1 88 ? -16.398 -3.561 -4.960 1.00 91.25 88 VAL A N 1
ATOM 735 C CA . VAL A 1 88 ? -15.990 -2.430 -5.827 1.00 91.25 88 VAL A CA 1
ATOM 736 C C . VAL A 1 88 ? -15.637 -2.888 -7.238 1.00 91.25 88 VAL A C 1
ATOM 738 O O . VAL A 1 88 ? -16.031 -2.269 -8.221 1.00 91.25 88 VAL A O 1
ATOM 741 N N . GLY A 1 89 ? -14.874 -3.972 -7.360 1.00 91.00 89 GLY A N 1
ATOM 742 C CA . GLY A 1 89 ? -14.381 -4.434 -8.651 1.00 91.00 89 GLY A CA 1
ATOM 743 C C . GLY A 1 89 ? -13.506 -5.673 -8.538 1.00 91.00 89 GLY A C 1
ATOM 744 O O . GLY A 1 89 ? -13.451 -6.321 -7.492 1.00 91.00 89 GLY A O 1
ATOM 745 N N . LYS A 1 90 ? -12.819 -6.005 -9.635 1.00 88.94 90 LYS A N 1
ATOM 746 C CA . LYS A 1 90 ? -11.987 -7.206 -9.754 1.00 88.94 90 LYS A CA 1
ATOM 747 C C . LYS A 1 90 ? -10.619 -6.868 -10.340 1.00 88.94 90 LYS A C 1
ATOM 749 O O . LYS A 1 90 ? -10.535 -6.273 -11.411 1.00 88.94 90 LYS A O 1
ATOM 754 N N . LEU A 1 91 ? -9.558 -7.310 -9.667 1.00 90.44 91 LEU A N 1
ATOM 755 C CA . LEU A 1 91 ? -8.190 -7.293 -10.184 1.00 90.44 91 LEU A CA 1
ATOM 756 C C . L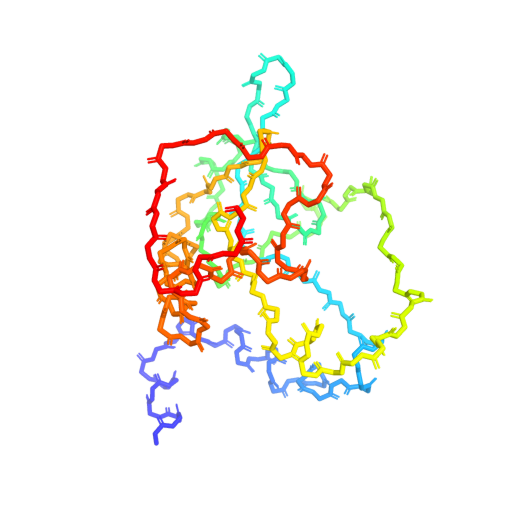EU A 1 91 ? -7.894 -8.630 -10.884 1.00 90.44 91 LEU A C 1
ATOM 758 O O . LEU A 1 91 ? -8.184 -9.691 -10.333 1.00 90.44 91 LEU A O 1
ATOM 762 N N . VAL A 1 92 ? -7.325 -8.592 -12.091 1.00 91.94 92 VAL A N 1
ATOM 763 C CA . VAL A 1 92 ? -6.947 -9.790 -12.860 1.00 91.94 92 VAL A CA 1
ATOM 764 C C . VAL A 1 92 ? -5.512 -9.638 -13.358 1.00 91.94 92 VAL A C 1
ATOM 766 O O . VAL A 1 92 ? -5.210 -8.691 -14.078 1.00 91.94 92 VAL A O 1
ATOM 769 N N . LEU A 1 93 ? -4.640 -10.584 -13.002 1.00 94.50 93 LEU A N 1
ATOM 770 C CA . LEU A 1 93 ? -3.278 -10.681 -13.531 1.00 94.50 93 LEU A CA 1
ATOM 771 C C . LEU A 1 93 ? -3.271 -11.673 -14.702 1.00 94.50 93 LEU A C 1
ATOM 773 O O . LEU A 1 93 ? -3.499 -12.863 -14.502 1.00 94.50 93 LEU A O 1
ATOM 777 N N . ASN A 1 94 ? -3.056 -11.184 -15.925 1.00 95.88 94 ASN A N 1
ATOM 778 C CA . ASN A 1 94 ? -3.189 -11.972 -17.161 1.00 95.88 94 ASN A CA 1
ATOM 779 C C . ASN A 1 94 ? -1.978 -11.879 -18.108 1.00 95.88 94 ASN A C 1
ATOM 781 O O . ASN A 1 94 ? -2.053 -12.341 -19.245 1.00 95.88 94 ASN A O 1
ATOM 785 N N . ARG A 1 95 ? -0.871 -11.273 -17.667 1.00 96.69 95 ARG A N 1
ATOM 786 C CA . ARG A 1 95 ? 0.336 -11.083 -18.477 1.00 96.69 95 ARG A CA 1
ATOM 787 C C . ARG A 1 95 ? 1.581 -11.255 -17.618 1.00 96.69 95 ARG A C 1
ATOM 789 O O . ARG A 1 95 ? 1.724 -10.570 -16.610 1.00 96.69 95 ARG A O 1
ATOM 796 N N . ASN A 1 96 ? 2.496 -12.112 -18.061 1.00 96.25 96 ASN A N 1
ATOM 797 C CA . ASN A 1 96 ? 3.826 -12.223 -17.465 1.00 96.25 96 ASN A CA 1
ATOM 798 C C . ASN A 1 96 ? 4.748 -11.086 -17.949 1.00 96.25 96 ASN A C 1
ATOM 800 O O . ASN A 1 96 ? 4.547 -10.575 -19.058 1.00 96.25 96 ASN A O 1
ATOM 804 N N . PRO A 1 97 ? 5.753 -10.685 -17.150 1.00 97.56 97 PRO A N 1
ATOM 805 C CA . PRO A 1 97 ? 6.774 -9.737 -17.591 1.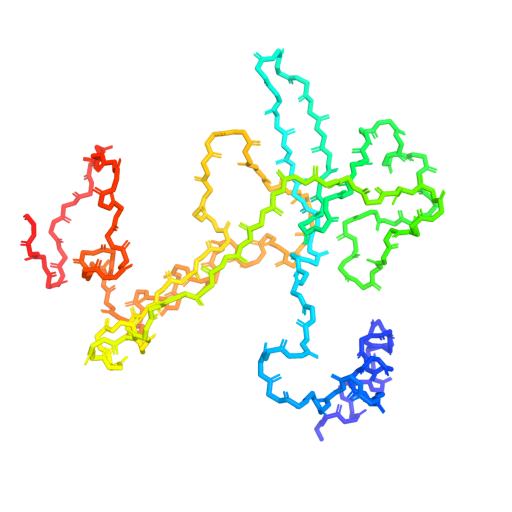00 97.56 97 PRO A CA 1
ATOM 806 C C . PRO A 1 97 ? 7.580 -10.318 -18.761 1.00 97.56 97 PRO A C 1
ATOM 808 O O . PRO A 1 97 ? 7.837 -11.523 -18.803 1.00 97.56 97 PRO A O 1
ATOM 811 N N . LYS A 1 98 ? 7.995 -9.472 -19.710 1.00 98.00 98 LYS A N 1
ATOM 812 C CA . LYS A 1 98 ? 8.888 -9.875 -20.811 1.00 98.00 98 LYS A CA 1
ATOM 813 C C . LYS A 1 98 ? 10.344 -9.883 -20.363 1.00 98.00 98 LYS A C 1
ATOM 815 O O . LYS A 1 98 ? 11.109 -10.745 -20.784 1.00 98.00 98 LYS A O 1
ATOM 820 N N . ASN A 1 99 ? 10.721 -8.934 -19.509 1.00 98.56 99 ASN A N 1
ATOM 821 C CA . ASN A 1 99 ? 12.024 -8.901 -18.859 1.00 98.56 99 ASN A CA 1
ATOM 822 C C . ASN A 1 99 ? 11.842 -8.704 -17.352 1.00 98.56 99 ASN A C 1
ATOM 824 O O . ASN A 1 99 ? 11.315 -7.685 -16.912 1.00 98.56 99 ASN A O 1
ATOM 828 N N . TYR A 1 100 ? 12.290 -9.684 -16.566 1.00 98.38 100 TYR A N 1
ATOM 829 C CA . TYR A 1 100 ? 12.120 -9.662 -15.115 1.00 98.38 100 TYR A CA 1
ATOM 830 C C . TYR A 1 100 ? 12.804 -8.453 -14.471 1.00 98.38 100 TYR A C 1
ATOM 832 O O . TYR A 1 100 ? 12.197 -7.758 -13.666 1.00 98.38 100 TYR A O 1
ATOM 840 N N . PHE A 1 101 ? 14.053 -8.168 -14.839 1.00 98.56 101 PHE A N 1
ATOM 841 C CA . PHE A 1 101 ? 14.796 -7.076 -14.221 1.00 98.56 101 PHE A CA 1
ATOM 842 C C . PHE A 1 101 ? 14.134 -5.720 -14.510 1.00 98.56 101 PHE A C 1
ATOM 844 O O . PHE A 1 101 ? 13.872 -4.947 -13.594 1.00 98.56 101 PHE A O 1
ATOM 851 N N . ALA A 1 102 ? 13.785 -5.464 -15.771 1.00 98.25 102 ALA A N 1
ATOM 852 C CA . ALA A 1 102 ? 13.205 -4.189 -16.183 1.00 98.25 102 ALA A CA 1
ATOM 853 C C . ALA A 1 102 ? 11.767 -3.964 -15.674 1.00 98.25 102 ALA A C 1
ATOM 855 O O . ALA A 1 102 ? 11.389 -2.830 -15.396 1.00 98.25 102 ALA A O 1
ATOM 856 N N . GLU A 1 103 ? 10.947 -5.018 -15.571 1.00 97.94 103 GLU A N 1
ATOM 857 C CA . GLU A 1 103 ? 9.517 -4.889 -15.234 1.00 97.94 103 GLU A CA 1
ATOM 858 C C . GLU A 1 103 ? 9.173 -5.283 -13.791 1.00 97.94 103 GLU A C 1
ATOM 860 O O . GLU A 1 103 ? 8.104 -4.920 -13.307 1.00 97.94 103 GLU A O 1
ATOM 865 N N . VAL A 1 104 ? 10.036 -6.035 -13.103 1.00 97.69 104 VAL A N 1
ATOM 866 C CA . VAL A 1 104 ? 9.795 -6.496 -11.726 1.00 97.69 104 VAL A CA 1
ATOM 867 C C . VAL A 1 104 ? 10.807 -5.878 -10.773 1.00 97.69 104 VAL A C 1
ATOM 869 O O . VAL A 1 104 ? 10.412 -5.160 -9.861 1.00 97.69 104 VAL A O 1
ATOM 872 N N . GLU A 1 105 ? 12.103 -6.091 -11.001 1.00 98.50 105 GLU A N 1
ATOM 873 C CA . GLU A 1 105 ? 13.148 -5.622 -10.075 1.00 98.50 105 GLU A CA 1
ATOM 874 C C . GLU A 1 105 ? 13.211 -4.085 -10.002 1.00 98.50 105 GLU A C 1
ATOM 876 O O . GLU A 1 105 ? 13.359 -3.489 -8.932 1.00 98.50 105 GLU A O 1
ATOM 881 N N . GLN A 1 106 ? 13.029 -3.418 -11.143 1.00 98.44 106 GLN A N 1
ATOM 882 C CA . GLN A 1 106 ? 13.025 -1.956 -11.234 1.00 98.44 106 GLN A CA 1
ATOM 883 C C . GLN A 1 106 ? 11.673 -1.304 -10.909 1.00 98.44 106 GLN A C 1
ATOM 885 O O . GLN A 1 106 ? 11.575 -0.073 -10.906 1.00 98.44 106 GLN A O 1
ATOM 890 N N . ALA A 1 107 ? 10.634 -2.090 -10.609 1.00 98.44 107 ALA A N 1
ATOM 891 C CA . ALA A 1 107 ? 9.349 -1.536 -10.209 1.00 98.44 107 ALA A CA 1
ATOM 892 C C . ALA A 1 107 ? 9.466 -0.782 -8.870 1.00 98.44 107 ALA A C 1
ATOM 894 O O . ALA A 1 107 ? 10.188 -1.183 -7.947 1.00 98.44 107 ALA A O 1
ATOM 895 N N . ALA A 1 108 ? 8.752 0.335 -8.768 1.00 98.44 108 ALA A N 1
ATOM 896 C CA . ALA A 1 108 ? 8.763 1.222 -7.616 1.00 98.44 108 ALA A CA 1
ATOM 897 C C . ALA A 1 108 ? 7.327 1.573 -7.208 1.00 98.44 108 ALA A C 1
ATOM 899 O O . ALA A 1 108 ? 6.601 2.253 -7.931 1.00 98.44 108 ALA A O 1
ATOM 900 N N . PHE A 1 109 ? 6.919 1.129 -6.020 1.00 98.19 109 PHE A N 1
ATOM 901 C CA . PHE A 1 109 ? 5.582 1.369 -5.476 1.00 98.19 109 PHE A CA 1
ATOM 902 C C . PHE A 1 109 ? 5.688 2.282 -4.267 1.00 98.19 109 PHE A C 1
ATOM 904 O O . PHE A 1 109 ? 6.452 1.983 -3.361 1.00 98.19 109 PHE A O 1
ATOM 911 N N . SER A 1 110 ? 4.918 3.365 -4.213 1.00 97.38 110 SER A N 1
ATOM 912 C CA . SER A 1 110 ? 4.880 4.247 -3.045 1.00 97.38 110 SER A CA 1
ATOM 913 C C . SER A 1 110 ? 3.440 4.482 -2.599 1.00 97.38 110 SER A C 1
ATOM 915 O O . SER A 1 110 ? 2.617 4.841 -3.443 1.00 97.38 110 SER A O 1
ATOM 917 N N . PRO A 1 111 ? 3.117 4.366 -1.295 1.00 96.56 111 PRO A N 1
ATOM 918 C CA . PRO A 1 111 ? 1.807 4.760 -0.784 1.00 96.56 111 PRO A CA 1
ATOM 919 C C . PRO A 1 111 ? 1.486 6.240 -1.001 1.00 96.56 111 PRO A C 1
ATOM 921 O O . PRO A 1 111 ? 0.313 6.583 -1.014 1.00 96.56 111 PRO A O 1
ATOM 924 N N . SER A 1 112 ? 2.494 7.103 -1.189 1.00 96.69 112 SER A N 1
ATOM 925 C CA . SER A 1 112 ? 2.288 8.526 -1.489 1.00 96.69 112 SER A CA 1
ATOM 926 C C . SER A 1 112 ? 1.829 8.799 -2.926 1.00 96.69 112 SER A C 1
ATOM 928 O O . SER A 1 112 ? 1.368 9.901 -3.215 1.00 96.69 112 SER A O 1
ATOM 930 N N . HIS A 1 113 ? 1.909 7.813 -3.829 1.00 95.81 113 HIS A N 1
ATOM 931 C CA . HIS A 1 113 ? 1.402 7.934 -5.196 1.00 95.81 113 HIS A CA 1
ATOM 932 C C . HIS A 1 113 ? -0.113 7.689 -5.225 1.00 95.81 113 HIS A C 1
ATOM 934 O O . HIS A 1 113 ? -0.578 6.591 -5.535 1.00 95.81 113 HIS A O 1
ATOM 940 N N . VAL A 1 114 ? -0.882 8.723 -4.891 1.00 95.00 114 VAL A N 1
ATOM 941 C CA . VAL A 1 114 ? -2.352 8.707 -4.899 1.00 95.00 114 VAL A CA 1
ATOM 942 C C . VAL A 1 114 ? -2.922 9.605 -5.996 1.00 95.00 114 VAL A C 1
ATOM 944 O O . VAL A 1 114 ? -2.225 10.436 -6.577 1.00 95.00 114 VAL A O 1
ATOM 947 N N . ILE A 1 115 ? -4.209 9.424 -6.284 1.00 94.06 115 ILE A N 1
ATOM 948 C CA . ILE A 1 115 ? -4.987 10.247 -7.217 1.00 94.06 115 ILE A CA 1
ATOM 949 C C . ILE A 1 115 ? -6.058 11.033 -6.449 1.00 94.06 115 ILE A C 1
ATOM 951 O O . ILE A 1 115 ? -6.462 10.589 -5.371 1.00 94.06 115 ILE A O 1
ATOM 955 N N . PRO A 1 116 ? -6.567 12.158 -6.991 1.00 95.06 116 PRO A N 1
ATOM 956 C CA . PRO A 1 116 ? -7.682 12.875 -6.381 1.00 95.06 116 PRO A CA 1
ATOM 957 C C . PRO A 1 116 ? -8.854 11.941 -6.049 1.00 95.06 116 PRO A C 1
ATOM 959 O O . PRO A 1 116 ? -9.250 11.114 -6.870 1.00 95.06 116 PRO A O 1
ATOM 962 N N . GLY A 1 117 ? -9.384 12.075 -4.833 1.00 92.94 117 GLY A N 1
ATOM 963 C CA . GLY A 1 117 ? -10.404 11.183 -4.271 1.00 92.94 117 GLY A CA 1
ATOM 964 C C . GLY A 1 117 ? -9.853 10.121 -3.313 1.00 92.94 117 GLY A C 1
ATOM 965 O O . GLY A 1 117 ? -10.639 9.542 -2.568 1.00 92.94 117 GLY A O 1
ATOM 966 N N . ILE A 1 118 ? -8.532 9.904 -3.271 1.00 95.00 118 ILE A N 1
ATOM 967 C CA . ILE A 1 118 ? -7.841 9.058 -2.285 1.00 95.00 118 ILE A CA 1
ATOM 968 C C . ILE A 1 118 ? -6.757 9.895 -1.600 1.00 95.00 118 ILE A C 1
ATOM 970 O O . ILE A 1 118 ? -5.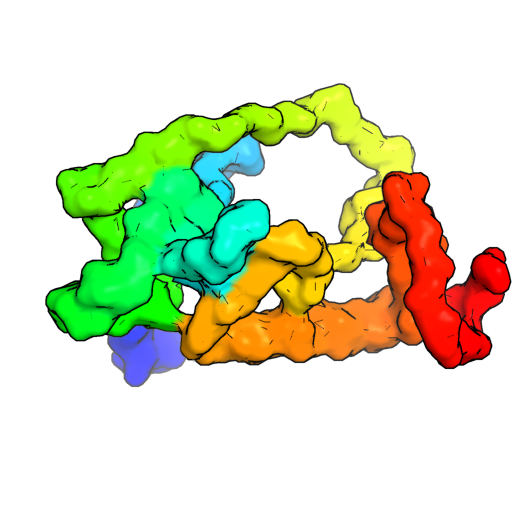968 10.567 -2.254 1.00 95.00 118 ILE A O 1
ATOM 974 N N . ASP A 1 119 ? -6.718 9.839 -0.278 1.00 94.06 119 ASP A N 1
ATOM 975 C CA . ASP A 1 119 ? -5.843 10.620 0.586 1.00 94.06 119 ASP A CA 1
ATOM 976 C C . ASP A 1 119 ? -5.466 9.790 1.831 1.00 94.06 119 ASP A C 1
ATOM 978 O O . ASP A 1 119 ? -5.907 8.651 2.027 1.00 94.06 119 ASP A O 1
ATOM 982 N N . PHE A 1 120 ? -4.611 10.333 2.683 1.00 95.44 120 PHE A N 1
ATOM 983 C CA . PHE A 1 120 ? -4.008 9.623 3.801 1.00 95.44 120 PHE A CA 1
ATOM 984 C C . PHE A 1 120 ? -4.827 9.794 5.083 1.00 95.44 120 PHE A C 1
ATOM 986 O O . PHE A 1 120 ? -5.358 10.866 5.374 1.00 95.44 120 PHE A O 1
ATOM 993 N N . SER A 1 121 ? -4.913 8.725 5.873 1.00 95.50 121 SER A N 1
ATOM 994 C CA . SER A 1 121 ? -5.401 8.802 7.253 1.00 95.50 121 SER A CA 1
ATOM 995 C C . SER A 1 121 ? -4.256 9.181 8.206 1.00 95.50 121 SER A C 1
ATOM 997 O O . SER A 1 121 ? -3.081 9.073 7.834 1.00 95.50 121 SER A O 1
ATOM 999 N N . PRO A 1 122 ? -4.550 9.574 9.456 1.00 96.00 122 PRO A N 1
ATOM 1000 C CA . PRO A 1 122 ? -3.524 9.866 10.457 1.00 96.00 122 PRO A CA 1
ATOM 1001 C C . PRO A 1 122 ? -2.840 8.613 11.056 1.00 96.00 122 PRO A C 1
ATOM 1003 O O . PRO A 1 122 ? -2.193 8.713 12.099 1.00 96.00 122 PRO A O 1
ATOM 1006 N N . ASP A 1 123 ? -2.946 7.435 10.425 1.00 96.75 123 ASP A N 1
ATOM 1007 C CA . ASP A 1 123 ? -2.187 6.235 10.812 1.00 96.75 123 ASP A CA 1
ATOM 1008 C C . ASP A 1 123 ? -0.678 6.517 10.763 1.00 96.75 123 ASP A C 1
ATOM 1010 O O . ASP A 1 123 ? -0.095 6.752 9.704 1.00 96.75 123 ASP A O 1
ATOM 1014 N N . LYS A 1 124 ? -0.024 6.458 11.928 1.00 96.44 124 LYS A N 1
ATOM 1015 C CA . LYS A 1 124 ? 1.396 6.800 12.091 1.00 96.44 124 LYS A CA 1
ATOM 1016 C C . LYS A 1 124 ? 2.321 5.947 11.221 1.00 96.44 124 LYS A C 1
ATOM 1018 O O . LYS A 1 124 ? 3.328 6.451 10.727 1.00 96.44 124 LYS A O 1
ATOM 1023 N N . MET A 1 125 ? 1.987 4.674 11.022 1.00 97.19 125 MET A N 1
ATOM 1024 C CA . MET A 1 125 ? 2.776 3.781 10.178 1.00 97.19 125 MET A CA 1
ATOM 1025 C C . MET A 1 125 ? 2.604 4.148 8.708 1.00 97.19 125 MET A C 1
ATOM 1027 O O . MET A 1 125 ? 3.591 4.175 7.975 1.00 97.19 125 MET A O 1
ATOM 1031 N N . LEU A 1 126 ? 1.382 4.485 8.280 1.00 96.62 126 LEU A N 1
ATOM 1032 C CA . LEU A 1 126 ? 1.151 4.990 6.926 1.00 96.62 126 LEU A CA 1
ATOM 1033 C C . LEU A 1 126 ? 1.941 6.281 6.688 1.00 96.62 126 LEU A C 1
ATOM 1035 O O . LEU A 1 126 ? 2.642 6.367 5.685 1.00 96.62 126 LEU A O 1
ATOM 1039 N N . GLN A 1 127 ? 1.890 7.231 7.627 1.00 97.62 127 GLN A N 1
ATOM 1040 C CA . GLN A 1 127 ? 2.599 8.513 7.532 1.00 97.62 127 GLN A CA 1
ATOM 1041 C C . GLN A 1 127 ? 4.109 8.327 7.316 1.00 97.62 127 GLN A C 1
ATOM 1043 O O . GLN A 1 127 ? 4.681 8.944 6.420 1.00 97.62 127 GLN A O 1
ATOM 1048 N N . GLY A 1 128 ? 4.752 7.412 8.053 1.00 97.69 128 GLY A N 1
ATOM 1049 C CA . GLY A 1 128 ? 6.166 7.085 7.829 1.00 97.69 128 GLY A CA 1
ATOM 1050 C C . GLY A 1 128 ? 6.442 6.511 6.432 1.00 97.69 128 GLY A C 1
ATOM 1051 O O . GLY A 1 128 ? 7.446 6.848 5.800 1.00 97.69 128 GLY A O 1
ATOM 1052 N N . ARG A 1 129 ? 5.523 5.691 5.906 1.00 97.69 129 ARG A N 1
ATOM 1053 C CA . ARG A 1 129 ? 5.641 5.086 4.569 1.00 97.69 129 ARG A CA 1
ATOM 1054 C C . ARG A 1 129 ? 5.457 6.085 3.424 1.00 97.69 129 ARG A C 1
ATOM 1056 O O . ARG A 1 129 ? 5.941 5.818 2.328 1.00 97.69 129 ARG A O 1
ATOM 1063 N N . LEU A 1 130 ? 4.795 7.222 3.649 1.00 97.38 130 LEU A N 1
ATOM 1064 C CA . LEU A 1 130 ? 4.673 8.271 2.625 1.00 97.38 130 LEU A CA 1
ATOM 1065 C C . LEU A 1 130 ? 6.040 8.838 2.230 1.00 97.38 130 LEU A C 1
ATOM 1067 O O . LEU A 1 130 ? 6.255 9.179 1.068 1.00 97.38 130 LEU A O 1
ATOM 1071 N N . PHE A 1 131 ? 6.954 8.899 3.199 1.00 97.81 131 PHE A N 1
ATOM 1072 C CA . PHE A 1 131 ? 8.320 9.373 3.019 1.00 97.81 131 PHE A CA 1
ATOM 1073 C C . PHE A 1 131 ? 9.288 8.250 2.619 1.00 97.81 131 PHE A C 1
ATOM 1075 O O . PHE A 1 131 ? 10.076 8.419 1.691 1.00 97.81 131 PHE A O 1
ATOM 1082 N N . SER A 1 132 ? 9.231 7.098 3.296 1.00 98.31 132 SER A N 1
ATOM 1083 C CA . SER A 1 132 ? 10.297 6.092 3.192 1.00 98.31 132 SER A CA 1
ATOM 1084 C C . SER A 1 132 ? 10.428 5.441 1.813 1.00 98.31 132 SER A C 1
ATOM 1086 O O . SER A 1 132 ? 11.532 5.085 1.404 1.00 98.31 132 SER A O 1
ATOM 1088 N N . TYR A 1 133 ? 9.319 5.271 1.087 1.00 98.31 133 TYR A N 1
ATOM 1089 C CA . TYR A 1 133 ? 9.340 4.608 -0.218 1.00 98.31 133 TYR A CA 1
ATOM 1090 C C . TYR A 1 133 ? 10.014 5.474 -1.293 1.00 98.31 133 TYR A C 1
ATOM 1092 O O . TYR A 1 133 ? 10.949 4.989 -1.926 1.00 98.31 133 TYR A O 1
ATOM 1100 N N . PRO A 1 134 ? 9.624 6.747 -1.506 1.00 97.88 134 PRO A N 1
ATOM 1101 C CA . PRO A 1 134 ? 10.353 7.622 -2.421 1.00 97.88 134 PRO A CA 1
ATOM 1102 C C . PRO A 1 134 ? 11.831 7.769 -2.047 1.00 97.88 134 PRO A C 1
ATOM 1104 O O . PRO A 1 134 ? 12.683 7.646 -2.922 1.00 97.88 134 PRO A O 1
ATOM 1107 N N . ASP A 1 135 ? 12.133 7.944 -0.757 1.00 98.44 135 ASP A N 1
ATOM 1108 C CA . ASP A 1 135 ? 13.506 8.070 -0.257 1.00 98.44 135 ASP A CA 1
ATOM 1109 C C . ASP A 1 135 ? 14.375 6.860 -0.644 1.00 98.44 135 ASP A C 1
ATOM 1111 O O . ASP A 1 135 ? 15.424 7.004 -1.277 1.00 98.44 135 ASP A O 1
ATOM 1115 N N . THR A 1 136 ? 13.887 5.639 -0.391 1.00 98.44 136 THR A N 1
ATOM 1116 C CA . THR A 1 136 ? 14.629 4.433 -0.781 1.00 98.44 136 THR A CA 1
ATOM 1117 C C . THR A 1 136 ? 14.714 4.254 -2.298 1.00 98.44 136 THR A C 1
ATOM 1119 O O . THR A 1 136 ? 15.708 3.726 -2.792 1.00 98.44 136 THR A O 1
ATOM 1122 N N . HIS A 1 137 ? 13.720 4.707 -3.071 1.00 98.56 137 HIS A N 1
ATOM 1123 C CA . HIS A 1 137 ? 13.774 4.639 -4.534 1.00 98.56 137 HIS A CA 1
ATOM 1124 C C . HIS A 1 137 ? 14.852 5.550 -5.116 1.00 98.56 137 HIS A C 1
ATOM 1126 O O . HIS A 1 137 ? 15.565 5.115 -6.022 1.00 98.56 137 HIS A O 1
ATOM 1132 N N . PHE A 1 138 ? 15.030 6.754 -4.566 1.00 97.31 138 PHE A N 1
ATOM 1133 C CA . PHE A 1 138 ? 16.110 7.647 -4.987 1.00 97.31 138 PHE A CA 1
ATOM 1134 C C . PHE A 1 138 ? 17.483 7.004 -4.809 1.00 97.31 138 PHE A C 1
ATOM 1136 O O . PHE A 1 138 ? 18.339 7.135 -5.682 1.00 97.31 138 PHE A O 1
ATOM 1143 N N . HIS A 1 139 ? 17.678 6.259 -3.720 1.00 98.00 139 HIS A N 1
ATOM 1144 C CA . HIS A 1 139 ? 18.911 5.516 -3.491 1.00 98.00 139 HIS A CA 1
ATOM 1145 C C . HIS A 1 139 ? 19.034 4.268 -4.383 1.00 98.00 139 HIS A C 1
ATOM 1147 O O . HIS A 1 139 ? 20.063 4.062 -5.020 1.00 98.00 139 HIS A O 1
ATOM 1153 N N . ARG A 1 140 ? 17.990 3.429 -4.435 1.00 98.31 140 ARG A N 1
ATOM 1154 C CA . ARG A 1 140 ? 18.012 2.111 -5.097 1.00 98.31 140 ARG A CA 1
ATOM 1155 C C . ARG A 1 140 ? 18.020 2.195 -6.623 1.00 98.31 140 ARG A C 1
ATOM 1157 O O . ARG A 1 140 ? 18.662 1.374 -7.269 1.00 98.31 140 ARG A O 1
ATOM 1164 N N . LEU A 1 141 ? 17.254 3.124 -7.191 1.00 98.12 141 LEU A N 1
ATOM 1165 C CA . LEU A 1 141 ? 17.002 3.229 -8.634 1.00 98.12 141 LEU A CA 1
ATOM 1166 C C . LEU A 1 141 ? 17.528 4.534 -9.242 1.00 98.12 141 LEU A C 1
ATOM 1168 O O . LEU A 1 141 ? 17.678 4.616 -10.459 1.00 98.12 141 LEU A O 1
ATOM 1172 N N . GLY A 1 142 ? 17.824 5.533 -8.411 1.00 97.75 142 GLY A N 1
ATOM 1173 C CA . GLY A 1 142 ? 18.322 6.838 -8.834 1.00 97.75 142 GLY A CA 1
ATOM 1174 C C . GLY A 1 142 ? 17.262 7.946 -8.791 1.00 97.75 142 GLY A C 1
ATOM 1175 O O . GLY A 1 142 ? 16.070 7.681 -8.606 1.00 97.75 142 GLY A O 1
ATOM 1176 N N . PRO A 1 143 ? 17.684 9.210 -8.972 1.00 97.25 143 PRO A N 1
ATOM 1177 C CA . PRO A 1 143 ? 16.820 10.384 -8.820 1.00 97.25 143 PRO A CA 1
ATOM 1178 C C . PRO A 1 143 ? 15.643 10.398 -9.807 1.00 97.25 143 PRO A C 1
ATOM 1180 O O . PRO A 1 143 ? 14.536 10.776 -9.432 1.00 97.25 143 PRO A O 1
ATOM 1183 N N . ASN A 1 144 ? 15.855 9.905 -11.031 1.00 97.38 144 ASN A N 1
ATOM 1184 C CA . ASN A 1 144 ? 14.861 9.893 -12.107 1.00 97.38 144 ASN A CA 1
ATOM 1185 C C . ASN A 1 144 ? 14.172 8.525 -12.288 1.00 97.38 144 ASN A C 1
ATOM 1187 O O . ASN A 1 144 ? 13.718 8.189 -13.380 1.00 97.38 144 ASN A O 1
ATOM 1191 N N . PHE A 1 145 ? 14.041 7.717 -11.224 1.00 97.19 145 PHE A N 1
ATOM 1192 C CA . PHE A 1 145 ? 13.450 6.366 -11.298 1.00 97.19 145 PHE A CA 1
ATOM 1193 C C . PHE A 1 145 ? 12.023 6.316 -11.881 1.00 97.19 145 PHE A C 1
ATOM 1195 O O . PHE A 1 145 ? 11.595 5.273 -12.383 1.00 97.19 145 PHE A O 1
ATOM 1202 N N . MET A 1 146 ? 11.279 7.427 -11.817 1.00 95.81 146 MET A N 1
ATOM 1203 C CA . MET A 1 146 ? 9.937 7.552 -12.399 1.00 95.81 146 MET A CA 1
ATOM 1204 C C . MET A 1 146 ? 9.942 7.536 -13.936 1.00 95.81 146 MET A C 1
ATOM 1206 O O . MET A 1 146 ? 8.909 7.252 -14.535 1.00 95.81 146 MET A O 1
ATOM 1210 N N . GLN A 1 147 ? 11.085 7.801 -14.578 1.00 95.75 147 GLN A N 1
ATOM 1211 C CA . GLN A 1 147 ? 11.238 7.739 -16.036 1.00 95.75 147 GLN A CA 1
ATOM 1212 C C . GLN A 1 147 ? 11.478 6.308 -16.546 1.00 95.75 147 GLN A C 1
ATOM 1214 O O . GLN A 1 147 ? 11.355 6.045 -17.742 1.00 95.75 147 GLN A O 1
ATOM 1219 N N . ILE A 1 148 ? 11.775 5.352 -15.655 1.00 96.69 148 ILE A N 1
ATOM 1220 C CA . ILE A 1 148 ? 11.873 3.933 -16.020 1.00 96.69 148 ILE A CA 1
ATOM 1221 C C . ILE A 1 148 ? 10.501 3.471 -16.552 1.00 96.69 148 ILE A C 1
ATOM 1223 O O . ILE A 1 148 ? 9.490 3.723 -15.891 1.00 96.69 148 ILE A O 1
ATOM 1227 N N . PRO A 1 149 ? 10.420 2.755 -17.695 1.00 97.19 149 PRO A N 1
ATOM 1228 C CA . PRO A 1 149 ? 9.150 2.480 -18.374 1.00 97.19 149 PRO A CA 1
ATOM 1229 C C . PRO A 1 149 ? 8.041 1.861 -17.511 1.00 97.19 149 PRO A C 1
ATOM 1231 O O . PRO A 1 149 ? 6.873 2.188 -17.705 1.00 97.19 149 PRO A O 1
ATOM 1234 N N . VAL A 1 150 ? 8.379 0.989 -16.553 1.00 97.75 150 VAL A N 1
ATOM 1235 C CA . VAL A 1 150 ? 7.388 0.359 -15.659 1.00 97.75 150 VAL A CA 1
ATOM 1236 C C . VAL A 1 150 ? 6.817 1.324 -14.609 1.00 97.75 150 VAL A C 1
ATOM 1238 O O . VAL A 1 150 ? 5.694 1.132 -14.150 1.00 97.75 150 VAL A O 1
ATOM 1241 N N . ASN A 1 151 ? 7.560 2.378 -14.266 1.00 97.25 151 ASN A N 1
ATOM 1242 C CA . ASN A 1 151 ? 7.185 3.378 -13.262 1.00 97.25 151 ASN A CA 1
ATOM 1243 C C . ASN A 1 151 ? 6.557 4.635 -13.886 1.00 97.25 151 ASN A C 1
ATOM 1245 O O . ASN A 1 151 ? 5.965 5.446 -13.173 1.00 97.25 151 ASN A O 1
ATOM 1249 N N . CYS A 1 152 ? 6.677 4.798 -15.206 1.00 95.19 152 CYS A N 1
ATOM 1250 C CA . CYS A 1 152 ? 6.184 5.967 -15.918 1.00 95.19 152 CYS A CA 1
ATOM 1251 C C . CYS A 1 152 ? 4.649 6.068 -15.827 1.00 95.19 152 CYS A C 1
ATOM 1253 O O . CYS A 1 152 ? 3.946 5.082 -16.092 1.00 95.19 152 CYS A O 1
ATOM 1255 N N . PRO A 1 153 ? 4.088 7.254 -15.519 1.00 94.75 153 PRO A N 1
ATOM 1256 C CA . PRO A 1 153 ? 2.646 7.482 -15.507 1.00 94.75 153 PRO A CA 1
ATOM 1257 C C . PRO A 1 153 ? 2.083 7.581 -16.938 1.00 94.75 153 PRO A C 1
ATOM 1259 O O . PRO A 1 153 ? 1.493 8.580 -17.331 1.00 94.75 153 PRO A O 1
ATOM 1262 N N . TYR A 1 154 ? 2.223 6.516 -17.731 1.00 94.00 154 TYR A N 1
ATOM 1263 C CA . TYR A 1 154 ? 1.968 6.491 -19.178 1.00 94.00 154 TYR A CA 1
ATOM 1264 C C . TYR A 1 154 ? 0.525 6.831 -19.603 1.00 94.00 154 TYR A C 1
ATOM 1266 O O . TYR A 1 154 ? 0.266 7.061 -20.783 1.00 94.00 154 TYR A O 1
ATOM 1274 N N . ARG A 1 155 ? -0.437 6.823 -18.668 1.00 95.38 155 ARG A N 1
ATOM 1275 C CA . ARG A 1 155 ? -1.846 7.193 -18.911 1.00 95.38 155 ARG A CA 1
ATOM 1276 C C . ARG A 1 155 ? -2.173 8.649 -18.577 1.00 95.38 155 ARG A C 1
ATOM 1278 O O . ARG A 1 155 ? -3.323 9.051 -18.727 1.00 95.38 155 ARG A O 1
ATOM 1285 N N . SER A 1 156 ? -1.205 9.428 -18.114 1.00 93.44 156 SER A N 1
ATOM 1286 C CA . SER A 1 156 ? -1.357 10.856 -17.851 1.00 93.44 156 SER A CA 1
ATOM 1287 C C . SER A 1 156 ? -0.176 11.630 -18.437 1.00 93.44 156 SER A C 1
ATOM 1289 O O . SER A 1 156 ? 0.755 11.053 -18.996 1.00 93.44 156 SER A O 1
ATOM 1291 N N . ARG A 1 157 ? -0.240 12.963 -18.379 1.00 89.62 157 ARG A N 1
ATOM 1292 C CA . ARG A 1 157 ? 0.870 13.833 -18.777 1.00 89.62 157 ARG A CA 1
ATOM 1293 C C . ARG A 1 157 ? 1.484 14.457 -17.526 1.00 89.62 157 ARG A C 1
ATOM 1295 O O . ARG A 1 157 ? 0.771 15.183 -16.829 1.00 89.62 157 ARG A O 1
ATOM 1302 N N . PRO A 1 158 ? 2.764 14.187 -17.219 1.00 88.44 158 PRO A N 1
ATOM 1303 C CA . PRO A 1 158 ? 3.465 14.883 -16.150 1.00 88.44 158 PRO A CA 1
ATOM 1304 C C . PRO A 1 158 ? 3.539 16.384 -16.449 1.00 88.44 158 PRO A C 1
ATOM 1306 O O . PRO A 1 158 ? 4.019 16.794 -17.502 1.00 88.44 158 PRO A O 1
ATOM 1309 N N . HIS A 1 159 ? 3.074 17.210 -15.515 1.00 90.44 159 HIS A N 1
ATOM 1310 C CA . HIS A 1 159 ? 3.195 18.666 -15.579 1.00 90.44 159 HIS A CA 1
ATOM 1311 C C . HIS A 1 159 ? 3.759 19.162 -14.250 1.00 90.44 159 HIS A C 1
ATOM 1313 O O . HIS A 1 159 ? 3.038 19.284 -13.263 1.00 90.44 159 HIS A O 1
ATOM 1319 N N . ASN A 1 160 ? 5.071 19.390 -14.208 1.00 92.31 160 ASN A N 1
ATOM 1320 C CA . ASN A 1 160 ? 5.776 19.817 -13.005 1.00 92.31 160 ASN A CA 1
ATOM 1321 C C . ASN A 1 160 ? 6.987 20.709 -13.346 1.00 92.31 160 ASN A C 1
ATOM 1323 O O . ASN A 1 160 ? 7.309 20.972 -14.511 1.00 92.31 160 ASN A O 1
ATOM 1327 N N . VAL A 1 161 ? 7.661 21.180 -12.299 1.00 96.44 161 VAL A N 1
ATOM 1328 C CA . VAL A 1 161 ? 8.846 22.050 -12.382 1.00 96.44 161 VAL A CA 1
ATOM 1329 C C . VAL A 1 161 ? 10.164 21.304 -12.124 1.00 96.44 161 VAL A C 1
ATOM 1331 O O . VAL A 1 161 ? 11.201 21.942 -11.993 1.00 96.44 161 VAL A O 1
ATOM 1334 N N . GLN A 1 162 ? 10.141 19.969 -12.042 1.00 96.19 162 GLN A N 1
ATOM 1335 C CA . GLN A 1 162 ? 11.336 19.151 -11.799 1.00 96.19 162 GLN A CA 1
ATOM 1336 C C . GLN A 1 162 ? 12.160 19.047 -13.088 1.00 96.19 162 GLN A C 1
ATOM 1338 O O . GLN A 1 162 ? 11.588 18.902 -14.169 1.00 96.19 162 GLN A O 1
ATOM 1343 N N . ARG A 1 163 ? 13.485 19.187 -12.993 1.00 95.44 163 ARG A N 1
ATOM 1344 C CA . ARG A 1 163 ? 14.423 19.201 -14.128 1.00 95.44 163 ARG A CA 1
ATOM 1345 C C . ARG A 1 163 ? 15.717 18.480 -13.746 1.00 95.44 163 ARG A C 1
ATOM 1347 O O . ARG A 1 163 ? 16.008 18.334 -12.559 1.00 95.44 163 ARG A O 1
ATOM 1354 N N . ASP A 1 164 ? 16.495 18.118 -14.760 1.00 96.50 164 ASP A N 1
ATOM 1355 C CA . ASP A 1 164 ? 17.842 17.552 -14.655 1.00 96.50 164 ASP A CA 1
ATOM 1356 C C . ASP A 1 164 ? 17.900 16.227 -13.860 1.00 96.50 164 ASP A C 1
ATOM 1358 O O . ASP A 1 164 ? 17.003 15.390 -13.953 1.00 96.50 164 ASP A O 1
ATOM 1362 N N . GLY A 1 165 ? 18.989 15.990 -13.120 1.00 96.31 165 GLY A N 1
ATOM 1363 C CA . GLY A 1 165 ? 19.235 14.749 -12.380 1.00 96.31 165 GLY A CA 1
ATOM 1364 C C . GLY A 1 165 ? 19.975 13.679 -13.191 1.00 96.31 165 GLY A C 1
ATOM 1365 O O . GLY A 1 165 ? 19.990 13.678 -14.422 1.00 96.31 165 GLY A O 1
ATOM 1366 N N . LEU A 1 166 ? 20.639 12.759 -12.483 1.00 96.31 166 LEU A N 1
ATOM 1367 C CA . LEU A 1 166 ? 21.337 11.639 -13.115 1.00 96.31 166 LEU A CA 1
ATOM 1368 C C . LEU A 1 166 ? 20.337 10.772 -13.888 1.00 96.31 166 LEU A C 1
ATOM 1370 O O . LEU A 1 166 ? 19.281 10.436 -13.354 1.00 96.31 166 LEU A O 1
ATOM 1374 N N . ALA A 1 167 ? 20.715 10.368 -15.105 1.00 95.44 167 ALA A N 1
ATOM 1375 C CA . ALA A 1 167 ? 19.888 9.529 -15.969 1.00 95.44 167 ALA A CA 1
ATOM 1376 C C . ALA A 1 167 ? 18.523 10.179 -16.291 1.00 95.44 167 ALA A C 1
ATOM 1378 O O . ALA A 1 167 ? 17.477 9.558 -16.144 1.00 95.44 167 ALA A O 1
ATOM 1379 N N . CYS A 1 168 ? 18.547 11.457 -16.681 1.00 94.94 168 CYS A N 1
ATOM 1380 C CA . CYS A 1 168 ? 17.409 12.153 -17.284 1.00 94.94 168 CYS A CA 1
ATOM 1381 C C . CYS A 1 168 ? 17.264 11.719 -18.755 1.00 94.94 168 CYS A C 1
ATOM 1383 O O . CYS A 1 168 ? 18.205 11.884 -19.536 1.00 94.94 168 CYS A O 1
ATOM 1385 N N . PHE A 1 169 ? 16.130 11.116 -19.111 1.00 86.81 169 PHE A N 1
ATOM 1386 C CA . PHE A 1 169 ? 15.866 10.491 -20.412 1.00 86.81 169 PHE A CA 1
ATOM 1387 C C . PHE A 1 169 ? 14.696 11.118 -21.187 1.00 86.81 169 PHE A C 1
ATOM 1389 O O . PHE A 1 169 ? 14.484 10.727 -22.338 1.00 86.81 169 PHE A O 1
ATOM 1396 N N . ASP A 1 170 ? 13.920 12.010 -20.564 1.00 74.81 170 ASP A N 1
ATOM 1397 C CA . ASP A 1 170 ? 12.690 12.605 -21.106 1.00 74.81 170 ASP A CA 1
ATOM 1398 C C . ASP A 1 170 ? 12.845 14.047 -21.620 1.00 74.81 170 ASP A C 1
ATOM 1400 O O . ASP A 1 170 ? 13.838 14.733 -21.284 1.00 74.81 170 ASP A O 1
#

InterPro domains:
  IPR002226 Catalase haem-binding site [PS00437] (129-137)
  IPR011614 Catalase core domain [PF00199] (57-168)
  IPR011614 Catalase core domain [SM01060] (1-170)
  IPR018028 Catalase, mono-functional, haem-containing [PR00067] (84-111)
  IPR018028 Catalase, mono-functional, haem-containing [PR00067] (116-142)
  IPR018028 Catalase, mono-functional, haem-containing [PS51402] (1-170)
  IPR018028 Catalase, mono-functional, haem-containing [PTHR11465] (57-169)
  IPR020835 Catalase superfamily [SSF56634] (1-169)

Radius of gyration: 19.23 Å; chains: 1; bounding box: 42×44×46 Å

Organism: Oesophagostomum dentatum (NCBI:txid61180)